Protein AF-A0AAC9I352-F1 (afdb_monomer_lite)

Organism: NCBI:txid1492737

pLDDT: mean 84.82, std 13.89, range [41.88, 95.56]

Foldseek 3Di:
DALCVLLVHDPVVVVVVLVVLQLVLLVLLDDDPLLSVLCSPDPVNVVVLVVQLVVLRVVLCVVCVVVPPPPQDSVNSVVSSCVSSVVSSVDDPVVVSVVSDDPPPPPDPPPPPDDDD

Sequence (117 aa):
MTTIQKLAITPEQYESIIWDLYNKWCQSVSITQREYQQVLANSAINKWFLVELSKREAEFHKLTDRYVNTNVTTADFSNCYRDCVNTLFNYRPMALLSNIVKPKVKGVPMFNAINHN

Structure (mmCIF, N/CA/C/O backbone):
data_AF-A0AAC9I352-F1
#
_entry.id   AF-A0AAC9I352-F1
#
loop_
_atom_site.group_PDB
_atom_site.id
_atom_site.type_symbol
_atom_site.label_atom_id
_atom_site.label_alt_id
_atom_site.label_comp_id
_atom_site.label_asym_id
_atom_site.label_entity_id
_atom_site.label_seq_id
_atom_site.pdbx_PDB_ins_code
_atom_site.Cartn_x
_atom_site.Cartn_y
_atom_site.Cartn_z
_atom_site.occupancy
_atom_site.B_iso_or_equiv
_atom_site.auth_seq_id
_atom_site.auth_comp_id
_atom_site.auth_asym_id
_atom_site.auth_atom_id
_atom_site.pdbx_PDB_model_num
ATOM 1 N N . MET A 1 1 ? -15.582 -6.869 12.007 1.00 76.81 1 MET A N 1
ATOM 2 C CA . MET A 1 1 ? -15.249 -5.431 11.927 1.00 76.81 1 MET A CA 1
ATOM 3 C C . MET A 1 1 ? -14.250 -5.246 10.795 1.00 76.81 1 MET A C 1
ATOM 5 O O . MET A 1 1 ? -13.258 -5.967 10.787 1.00 76.81 1 MET A O 1
ATOM 9 N N . THR A 1 2 ? -14.531 -4.383 9.820 1.00 86.50 2 THR A N 1
ATOM 10 C CA . THR A 1 2 ? -13.668 -4.146 8.642 1.00 86.50 2 THR A CA 1
ATOM 11 C C . THR A 1 2 ? -12.486 -3.225 8.978 1.00 86.50 2 THR A C 1
ATOM 13 O O . THR A 1 2 ? -12.507 -2.563 10.018 1.00 86.50 2 THR A O 1
ATOM 16 N N . THR A 1 3 ? -11.460 -3.158 8.117 1.00 87.75 3 THR A N 1
ATOM 17 C CA . THR A 1 3 ? -10.322 -2.225 8.268 1.00 87.75 3 THR A CA 1
ATOM 18 C C . THR A 1 3 ? -10.800 -0.783 8.455 1.00 87.75 3 THR A C 1
ATOM 20 O O . THR A 1 3 ? -10.428 -0.129 9.425 1.00 87.75 3 THR A O 1
ATOM 23 N N . ILE A 1 4 ? -11.710 -0.327 7.588 1.00 91.19 4 ILE A N 1
ATOM 24 C CA . ILE A 1 4 ? -12.307 1.019 7.617 1.00 91.19 4 ILE A CA 1
ATOM 25 C C . ILE A 1 4 ? -12.963 1.305 8.976 1.00 91.19 4 ILE A C 1
ATOM 27 O O . ILE A 1 4 ? -12.737 2.356 9.571 1.00 91.19 4 ILE A O 1
ATOM 31 N N . GLN A 1 5 ? -13.720 0.339 9.509 1.00 86.88 5 GLN A N 1
ATOM 32 C CA . GLN A 1 5 ? -14.383 0.472 10.809 1.00 86.88 5 GLN A CA 1
ATOM 33 C C . GLN A 1 5 ? -13.383 0.565 11.967 1.00 86.88 5 GLN A C 1
ATOM 35 O O . GLN A 1 5 ? -13.585 1.368 12.872 1.00 86.88 5 GLN A O 1
ATOM 40 N N . LYS A 1 6 ? -12.310 -0.239 11.956 1.00 86.12 6 LYS A N 1
ATOM 41 C CA . LYS A 1 6 ? -11.276 -0.225 13.011 1.00 86.12 6 LYS A CA 1
ATOM 42 C C . LYS A 1 6 ? -10.457 1.061 13.017 1.00 86.12 6 LYS A C 1
ATOM 44 O O . LYS A 1 6 ? -10.064 1.533 14.078 1.00 86.12 6 LYS A O 1
ATOM 49 N N . LEU A 1 7 ? -10.207 1.612 11.834 1.00 88.62 7 LEU A N 1
ATOM 50 C CA . LEU A 1 7 ? -9.461 2.855 11.664 1.00 88.62 7 LEU A CA 1
ATOM 51 C C . LEU A 1 7 ? -10.333 4.105 11.844 1.00 88.62 7 LEU A C 1
ATOM 53 O O . LEU A 1 7 ? -9.788 5.195 11.966 1.00 88.62 7 LEU A O 1
ATOM 57 N N . ALA A 1 8 ? -11.661 3.953 11.897 1.00 90.75 8 ALA A N 1
ATOM 58 C CA . ALA A 1 8 ? -12.621 5.054 11.985 1.00 90.75 8 ALA A CA 1
ATOM 59 C C . ALA A 1 8 ? -12.437 6.107 10.869 1.00 90.75 8 ALA A C 1
ATOM 61 O O . ALA A 1 8 ? -12.513 7.310 11.113 1.00 90.75 8 ALA A O 1
ATOM 62 N N . ILE A 1 9 ? -12.196 5.634 9.643 1.00 92.31 9 ILE A N 1
ATOM 63 C CA . ILE A 1 9 ? -12.000 6.460 8.441 1.00 92.31 9 ILE A CA 1
ATOM 64 C C . ILE A 1 9 ? -13.157 6.287 7.456 1.00 92.31 9 ILE A C 1
ATOM 66 O O . ILE A 1 9 ? -13.941 5.342 7.565 1.00 92.31 9 ILE A O 1
ATOM 70 N N . THR A 1 10 ? -13.265 7.182 6.475 1.00 93.50 10 THR A N 1
ATOM 71 C CA . THR A 1 10 ? -14.227 7.035 5.371 1.00 93.50 10 THR A CA 1
ATOM 72 C C . THR A 1 10 ? -13.681 6.119 4.264 1.00 93.50 10 THR A C 1
ATOM 74 O O . THR A 1 10 ? -12.466 5.903 4.185 1.00 93.50 10 THR A O 1
ATOM 77 N N . PRO A 1 11 ? -14.542 5.574 3.383 1.00 91.75 11 PRO A N 1
ATOM 78 C CA . PRO A 1 11 ? -14.093 4.805 2.222 1.00 91.75 11 PRO A CA 1
ATOM 79 C C . PRO A 1 11 ? -13.123 5.580 1.320 1.00 91.75 11 PRO A C 1
ATOM 81 O O . PRO A 1 11 ? -12.120 5.027 0.884 1.00 91.75 11 PRO A O 1
ATOM 84 N N . GLU A 1 12 ? -13.354 6.875 1.114 1.00 93.75 12 GLU A N 1
ATOM 85 C CA . GLU A 1 12 ? -12.518 7.729 0.261 1.00 93.75 12 GLU A CA 1
ATOM 86 C C . GLU A 1 12 ? -11.129 7.951 0.878 1.00 93.75 12 GLU A C 1
ATOM 88 O O . GLU A 1 12 ? -10.108 7.969 0.185 1.00 93.75 12 GLU A O 1
ATOM 93 N N . GLN A 1 13 ? -11.068 8.085 2.207 1.00 92.94 13 GLN A N 1
ATOM 94 C CA . GLN A 1 13 ? -9.803 8.153 2.939 1.00 92.94 13 GLN A CA 1
ATOM 95 C C . GLN A 1 13 ? -9.043 6.830 2.844 1.00 92.94 13 GLN A C 1
ATOM 97 O O . GLN A 1 13 ? -7.825 6.829 2.678 1.00 92.94 13 GLN A O 1
ATOM 102 N N . TYR A 1 14 ? -9.752 5.706 2.914 1.00 92.81 14 TYR A N 1
ATOM 103 C CA . TYR A 1 14 ? -9.153 4.386 2.758 1.00 92.81 14 TYR A CA 1
ATOM 104 C C . TYR A 1 14 ? -8.590 4.175 1.346 1.00 92.81 14 TYR A C 1
ATOM 106 O O . TYR A 1 14 ? -7.444 3.750 1.206 1.00 92.81 14 TYR A O 1
ATOM 114 N N . GLU A 1 15 ? -9.332 4.553 0.304 1.00 93.06 15 GLU A N 1
ATOM 115 C CA . GLU A 1 15 ? -8.837 4.538 -1.077 1.00 93.06 15 GLU A CA 1
ATOM 116 C C . GLU A 1 15 ? -7.598 5.424 -1.250 1.00 93.06 15 GLU A C 1
ATOM 118 O O . GLU A 1 15 ? -6.618 5.000 -1.863 1.00 93.06 15 GLU A O 1
ATOM 123 N N . SER A 1 16 ? -7.599 6.616 -0.645 1.00 94.25 16 SER A N 1
ATOM 124 C CA . SER A 1 16 ? -6.440 7.519 -0.655 1.00 94.25 16 SER A CA 1
ATOM 125 C C . SER A 1 16 ? -5.220 6.888 0.020 1.00 94.25 16 SER A C 1
ATOM 127 O O . SER A 1 16 ? -4.115 6.967 -0.510 1.00 94.25 16 SER A O 1
ATOM 129 N N . ILE A 1 17 ? -5.410 6.196 1.151 1.00 93.25 17 ILE A N 1
ATOM 130 C CA . ILE A 1 17 ? -4.337 5.466 1.840 1.00 93.25 17 ILE A CA 1
ATOM 131 C C . ILE A 1 17 ? -3.774 4.358 0.945 1.00 93.25 17 ILE A C 1
ATOM 133 O O . ILE A 1 17 ? -2.554 4.236 0.832 1.00 93.25 17 ILE A O 1
ATOM 137 N N . ILE A 1 18 ? -4.634 3.560 0.301 1.00 93.69 18 ILE A N 1
ATOM 138 C CA . ILE A 1 18 ? -4.197 2.496 -0.616 1.00 93.69 18 ILE A CA 1
ATOM 139 C C . ILE A 1 18 ? -3.405 3.090 -1.778 1.00 93.69 18 ILE A C 1
ATOM 141 O O . ILE A 1 18 ? -2.327 2.588 -2.105 1.00 93.69 18 ILE A O 1
ATOM 145 N N . TRP A 1 19 ? -3.922 4.156 -2.388 1.00 94.75 19 TRP A N 1
ATOM 146 C CA . TRP A 1 19 ? -3.263 4.837 -3.494 1.00 94.75 19 TRP A CA 1
ATOM 147 C C . TRP A 1 19 ? -1.893 5.379 -3.088 1.00 94.75 19 TRP A C 1
ATOM 149 O O . TRP A 1 19 ? -0.905 5.123 -3.776 1.00 94.75 19 TRP A O 1
ATOM 159 N N . ASP A 1 20 ? -1.803 6.061 -1.948 1.00 95.19 20 ASP A N 1
ATOM 160 C CA . ASP A 1 20 ? -0.546 6.594 -1.433 1.00 95.19 20 ASP A CA 1
ATOM 161 C C . ASP A 1 20 ? 0.469 5.489 -1.147 1.00 95.19 20 ASP A C 1
ATOM 163 O O . ASP A 1 20 ? 1.656 5.639 -1.448 1.00 95.19 20 ASP A O 1
ATOM 167 N N . LEU A 1 21 ? 0.017 4.366 -0.586 1.00 94.56 21 LEU A N 1
ATOM 168 C CA . LEU A 1 21 ? 0.859 3.196 -0.366 1.00 94.56 21 LEU A CA 1
ATOM 169 C C . LEU A 1 21 ? 1.370 2.615 -1.683 1.00 94.56 21 LEU A C 1
ATOM 171 O O . LEU A 1 21 ? 2.568 2.358 -1.809 1.00 94.56 21 LEU A O 1
ATOM 175 N N . TYR A 1 22 ? 0.486 2.438 -2.664 1.00 95.56 22 TYR A N 1
ATOM 176 C CA . TYR A 1 22 ? 0.853 1.908 -3.972 1.00 95.56 22 TYR A CA 1
ATOM 177 C C . TYR A 1 22 ? 1.830 2.834 -4.699 1.00 95.56 22 TYR A C 1
ATOM 179 O O . TYR A 1 22 ? 2.859 2.380 -5.199 1.00 95.56 22 TYR A O 1
ATOM 187 N N . ASN A 1 23 ? 1.565 4.140 -4.686 1.00 95.19 23 ASN A N 1
ATOM 188 C CA . ASN A 1 23 ? 2.429 5.167 -5.252 1.00 95.19 23 ASN A CA 1
ATOM 189 C C . ASN A 1 23 ? 3.830 5.138 -4.613 1.00 95.19 23 ASN A C 1
ATOM 191 O O . ASN A 1 23 ? 4.836 5.027 -5.316 1.00 95.19 23 ASN A O 1
ATOM 195 N N . LYS A 1 24 ? 3.911 5.151 -3.276 1.00 94.75 24 LYS A N 1
ATOM 196 C CA . LYS A 1 24 ? 5.187 5.069 -2.541 1.00 94.75 24 LYS A CA 1
ATOM 197 C C . LYS A 1 24 ? 5.927 3.766 -2.819 1.00 94.75 24 LYS A C 1
ATOM 199 O O . LYS A 1 24 ? 7.146 3.770 -2.981 1.00 94.75 24 LYS A O 1
ATOM 204 N N . TRP A 1 25 ? 5.210 2.649 -2.904 1.00 95.12 25 TRP A N 1
ATOM 205 C CA . TRP A 1 25 ? 5.812 1.365 -3.242 1.00 95.12 25 TRP A CA 1
ATOM 206 C C . TRP A 1 25 ? 6.380 1.376 -4.664 1.00 95.12 25 TRP A C 1
ATOM 208 O O . TRP A 1 25 ? 7.542 1.011 -4.843 1.00 95.12 25 TRP A O 1
ATOM 218 N N . CYS A 1 26 ? 5.636 1.894 -5.648 1.00 94.00 26 CYS A N 1
ATOM 219 C CA . CYS A 1 26 ? 6.107 2.056 -7.027 1.00 94.00 26 CYS A CA 1
ATOM 220 C C . CYS A 1 26 ? 7.384 2.903 -7.092 1.00 94.00 26 CYS A C 1
ATOM 222 O O . CYS A 1 26 ? 8.318 2.550 -7.811 1.00 94.00 26 CYS A O 1
ATOM 224 N N . GLN A 1 27 ? 7.455 3.985 -6.312 1.00 92.94 27 GLN A N 1
ATOM 225 C CA . GLN A 1 27 ? 8.664 4.804 -6.190 1.00 92.94 27 GLN A CA 1
ATOM 226 C C . GLN A 1 27 ? 9.827 4.019 -5.570 1.00 92.94 27 GLN A C 1
ATOM 228 O O . GLN A 1 27 ? 10.942 4.098 -6.066 1.00 92.94 27 GLN A O 1
ATOM 233 N N . SER A 1 28 ? 9.583 3.207 -4.537 1.00 93.38 28 SER A N 1
ATOM 234 C CA . SER A 1 28 ? 10.640 2.433 -3.861 1.00 93.38 28 SER A CA 1
ATOM 235 C C . SER A 1 28 ? 11.277 1.328 -4.715 1.00 93.38 28 SER A C 1
ATOM 237 O O . SER A 1 28 ? 12.394 0.889 -4.426 1.00 93.38 28 SER A O 1
ATOM 239 N N . VAL A 1 29 ? 10.569 0.851 -5.743 1.00 90.56 29 VAL A N 1
ATOM 240 C CA . VAL A 1 29 ? 11.040 -0.216 -6.644 1.00 90.56 29 VAL A CA 1
ATOM 241 C C . VAL A 1 29 ? 11.557 0.311 -7.983 1.00 90.56 29 VAL A C 1
ATOM 243 O O . VAL A 1 29 ? 12.035 -0.480 -8.794 1.00 90.56 29 VAL A O 1
ATOM 246 N N . SER A 1 30 ? 11.476 1.622 -8.210 1.00 91.31 30 SER A N 1
ATOM 247 C CA . SER A 1 30 ? 11.878 2.275 -9.456 1.00 91.31 30 SER A CA 1
ATOM 248 C C . SER A 1 30 ? 13.069 3.193 -9.217 1.00 91.31 30 SER A C 1
ATOM 250 O O . SER A 1 30 ? 13.150 3.848 -8.182 1.00 91.31 30 SER A O 1
ATOM 252 N N . ILE A 1 31 ? 13.988 3.274 -10.179 1.00 89.19 31 ILE A N 1
ATOM 253 C CA . ILE A 1 31 ? 15.139 4.185 -10.096 1.00 89.19 31 ILE A CA 1
ATOM 254 C C . ILE A 1 31 ? 14.883 5.413 -10.967 1.00 89.19 31 ILE A C 1
ATOM 256 O O . ILE A 1 31 ? 15.168 6.542 -10.572 1.00 89.19 31 ILE A O 1
ATOM 260 N N . THR A 1 32 ? 14.330 5.199 -12.161 1.00 90.00 32 THR A N 1
ATOM 261 C CA . THR A 1 32 ? 14.045 6.280 -13.109 1.00 90.00 32 THR A CA 1
ATOM 262 C C . THR A 1 32 ? 12.562 6.628 -13.157 1.00 90.00 32 THR A C 1
ATOM 264 O O . THR A 1 32 ? 11.693 5.780 -12.954 1.00 90.00 32 THR A O 1
ATOM 267 N N . GLN A 1 33 ? 12.257 7.871 -13.541 1.00 90.38 33 GLN A N 1
ATOM 268 C CA . GLN A 1 33 ? 10.878 8.315 -13.772 1.00 90.38 33 GLN A CA 1
ATOM 269 C C . GLN A 1 33 ? 10.145 7.441 -14.802 1.00 90.38 33 GLN A C 1
ATOM 271 O O . GLN A 1 33 ? 8.942 7.211 -14.693 1.00 90.38 33 GLN A O 1
ATOM 276 N N . ARG A 1 34 ? 10.874 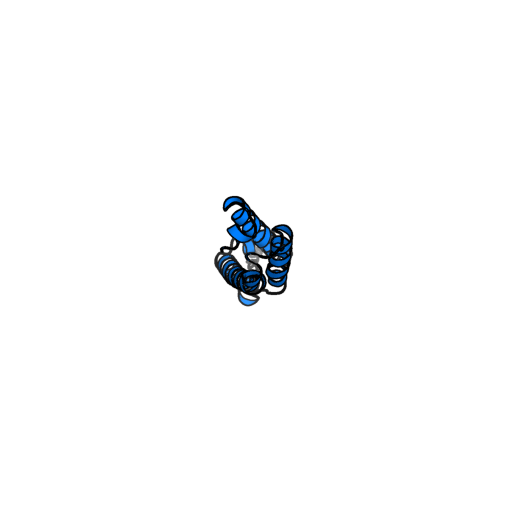6.940 -15.806 1.00 89.56 34 ARG A N 1
ATOM 277 C CA . ARG A 1 34 ? 10.319 6.071 -16.845 1.00 89.56 34 ARG A CA 1
ATOM 278 C C . ARG A 1 34 ? 9.901 4.718 -16.279 1.00 89.56 34 ARG A C 1
ATOM 280 O O . ARG A 1 34 ? 8.791 4.275 -16.551 1.00 89.56 34 ARG A O 1
ATOM 287 N N . GLU A 1 35 ? 10.773 4.090 -15.495 1.00 89.31 35 GLU A N 1
ATOM 288 C CA . GLU A 1 35 ? 10.462 2.832 -14.809 1.00 89.31 35 GLU A CA 1
ATOM 289 C C . GLU A 1 35 ? 9.280 3.016 -13.865 1.00 89.31 35 GLU A C 1
ATOM 291 O O . GLU A 1 35 ? 8.346 2.227 -13.918 1.00 89.31 35 GLU A O 1
ATOM 296 N N . TYR A 1 36 ? 9.260 4.106 -13.092 1.00 93.31 36 TYR A N 1
ATOM 297 C CA . TYR A 1 36 ? 8.144 4.434 -12.209 1.00 93.31 36 TYR A CA 1
ATOM 298 C C . TYR A 1 36 ? 6.809 4.486 -12.962 1.00 93.31 36 TYR A C 1
ATOM 300 O O . TYR A 1 36 ? 5.854 3.822 -12.565 1.00 93.31 36 TYR A O 1
ATOM 308 N N . GLN A 1 37 ? 6.746 5.204 -14.088 1.00 92.25 37 GLN A N 1
ATOM 309 C CA . GLN A 1 37 ? 5.535 5.261 -14.913 1.00 92.25 37 GLN A CA 1
ATOM 310 C C . GLN A 1 37 ? 5.137 3.885 -15.461 1.00 92.25 37 GLN A C 1
ATOM 312 O O . GLN A 1 37 ? 3.952 3.564 -15.511 1.00 92.25 37 GLN A O 1
ATOM 317 N N . GLN A 1 38 ? 6.110 3.060 -15.856 1.00 91.44 38 GLN A N 1
ATOM 318 C CA . GLN A 1 38 ? 5.845 1.710 -16.352 1.00 91.44 38 GLN A CA 1
ATOM 319 C C . GLN A 1 38 ? 5.350 0.769 -15.248 1.00 91.44 38 GLN A C 1
ATOM 321 O O . GLN A 1 38 ? 4.442 -0.018 -15.501 1.00 91.44 38 GLN A O 1
ATOM 326 N N . VAL A 1 39 ? 5.917 0.851 -14.041 1.00 93.31 39 VAL A N 1
ATOM 327 C CA . VAL A 1 39 ? 5.486 0.083 -12.864 1.00 93.31 39 VAL A CA 1
ATOM 328 C C . VAL A 1 39 ? 4.067 0.485 -12.470 1.00 93.31 39 VAL A C 1
ATOM 330 O O . VAL A 1 39 ? 3.212 -0.385 -12.315 1.00 93.31 39 VAL A O 1
ATOM 333 N N . LEU A 1 40 ? 3.807 1.792 -12.372 1.00 93.25 40 LEU A N 1
ATOM 334 C CA . LEU A 1 40 ? 2.513 2.351 -11.978 1.00 93.25 40 LEU A CA 1
ATOM 335 C C . LEU A 1 40 ? 1.395 1.993 -12.970 1.00 93.25 40 LEU A C 1
ATOM 337 O O . LEU A 1 40 ? 0.275 1.694 -12.569 1.00 93.25 40 LEU A O 1
ATOM 341 N N . ALA A 1 41 ? 1.692 2.002 -14.273 1.00 92.06 41 ALA A N 1
ATOM 342 C CA . ALA A 1 41 ? 0.722 1.674 -15.318 1.00 92.06 41 ALA A CA 1
ATOM 343 C C . ALA A 1 41 ? 0.505 0.158 -15.510 1.00 92.06 41 ALA A C 1
ATOM 345 O O . ALA A 1 41 ? -0.369 -0.253 -16.278 1.00 92.06 41 ALA A O 1
ATOM 346 N N . ASN A 1 42 ? 1.295 -0.699 -14.855 1.00 93.38 42 ASN A N 1
ATOM 347 C CA . ASN A 1 42 ? 1.234 -2.140 -15.065 1.00 93.38 42 ASN A CA 1
ATOM 348 C C . ASN A 1 42 ? 0.138 -2.793 -14.207 1.00 93.38 42 ASN A C 1
ATOM 350 O O . ASN A 1 42 ? 0.255 -2.939 -12.989 1.00 93.38 42 ASN A O 1
ATOM 354 N N . SER A 1 43 ? -0.911 -3.280 -14.871 1.00 93.12 43 SER A N 1
ATOM 355 C CA . SER A 1 43 ? -2.058 -3.906 -14.206 1.00 93.12 43 SER A CA 1
ATOM 356 C C . SER A 1 43 ? -1.724 -5.214 -13.480 1.00 93.12 43 SER A C 1
ATOM 358 O O . SER A 1 43 ? -2.357 -5.516 -12.470 1.00 93.12 43 SER A O 1
ATOM 360 N N . ALA A 1 44 ? -0.737 -5.990 -13.942 1.00 93.38 44 ALA A N 1
ATOM 361 C CA . ALA A 1 44 ? -0.314 -7.215 -13.263 1.00 93.38 44 ALA A CA 1
ATOM 362 C C . ALA A 1 44 ? 0.404 -6.899 -11.944 1.00 93.38 44 ALA A C 1
ATOM 364 O O . ALA A 1 44 ? 0.188 -7.586 -10.946 1.00 93.38 44 ALA A O 1
ATOM 365 N N . ILE A 1 45 ? 1.202 -5.830 -11.924 1.00 94.00 45 ILE A N 1
ATOM 366 C CA . ILE A 1 45 ? 1.878 -5.352 -10.714 1.00 94.00 45 ILE A CA 1
ATOM 367 C C . ILE A 1 45 ? 0.869 -4.783 -9.725 1.00 94.00 45 ILE A C 1
ATOM 369 O O . ILE A 1 45 ? 0.922 -5.137 -8.552 1.00 94.00 45 ILE A O 1
ATOM 373 N N . ASN A 1 46 ? -0.083 -3.972 -10.192 1.00 94.00 46 ASN A N 1
ATOM 374 C CA . ASN A 1 46 ? -1.160 -3.468 -9.342 1.00 94.00 46 ASN A CA 1
ATOM 375 C C . ASN A 1 46 ? -1.964 -4.624 -8.713 1.00 94.00 46 ASN A C 1
ATOM 377 O O . ASN A 1 46 ? -2.142 -4.684 -7.500 1.00 94.00 46 ASN A O 1
ATOM 381 N N . LYS A 1 47 ? -2.367 -5.623 -9.511 1.00 94.31 47 LYS A N 1
ATOM 382 C CA . LYS A 1 47 ? -3.060 -6.817 -8.992 1.00 94.31 47 LYS A CA 1
ATOM 383 C C . LYS A 1 47 ? -2.230 -7.566 -7.951 1.00 94.31 47 LYS A C 1
ATOM 385 O O . LYS A 1 47 ? -2.769 -7.956 -6.920 1.00 94.31 47 LYS A O 1
ATOM 390 N N . TRP A 1 48 ? -0.936 -7.763 -8.207 1.00 94.88 48 TRP A N 1
ATOM 391 C CA . TRP A 1 48 ? -0.036 -8.381 -7.234 1.00 94.88 48 TRP A CA 1
ATOM 392 C C . TRP A 1 48 ? 0.022 -7.572 -5.933 1.00 94.88 48 TRP A C 1
ATOM 394 O O . TRP A 1 48 ? -0.090 -8.149 -4.854 1.00 94.88 48 TRP A O 1
ATOM 404 N N . PHE A 1 49 ? 0.128 -6.246 -6.038 1.00 94.75 49 PHE A N 1
ATOM 405 C CA . PHE A 1 49 ? 0.181 -5.345 -4.892 1.00 94.75 49 PHE A CA 1
ATOM 406 C C . PHE A 1 49 ? -1.086 -5.441 -4.038 1.00 94.75 49 PHE A C 1
ATOM 408 O O . PHE A 1 49 ? -0.986 -5.611 -2.827 1.00 94.75 49 PHE A O 1
ATOM 415 N N . LEU A 1 50 ? -2.269 -5.413 -4.658 1.00 94.50 50 LEU A N 1
ATOM 416 C CA . LEU A 1 50 ? -3.547 -5.540 -3.950 1.00 94.50 50 LEU A CA 1
ATOM 417 C C . LEU A 1 50 ? -3.693 -6.898 -3.246 1.00 94.50 50 LEU A C 1
ATOM 419 O O . LEU A 1 50 ? -4.169 -6.954 -2.115 1.00 94.50 50 LEU A O 1
ATOM 423 N N . VAL A 1 51 ? -3.243 -7.987 -3.879 1.00 95.00 51 VAL A N 1
ATOM 424 C CA . VAL A 1 51 ? -3.238 -9.327 -3.262 1.00 95.00 51 VAL A CA 1
ATOM 425 C C . VAL A 1 51 ? -2.289 -9.389 -2.069 1.00 95.00 51 VAL A C 1
ATOM 427 O O . VAL A 1 51 ? -2.577 -10.040 -1.067 1.00 95.00 51 VAL A O 1
ATOM 430 N N . GLU A 1 52 ? -1.127 -8.752 -2.164 1.00 93.94 52 GLU A N 1
ATOM 431 C CA . GLU A 1 52 ? -0.177 -8.756 -1.060 1.00 93.94 52 GLU A CA 1
ATOM 432 C C . GLU A 1 52 ? -0.653 -7.845 0.081 1.00 93.94 52 GLU A C 1
ATOM 434 O O . GLU A 1 52 ? -0.569 -8.240 1.245 1.00 93.94 52 GLU A O 1
ATOM 439 N N . LEU A 1 53 ? -1.269 -6.704 -0.241 1.00 93.81 53 LEU A N 1
ATOM 440 C CA . LEU A 1 53 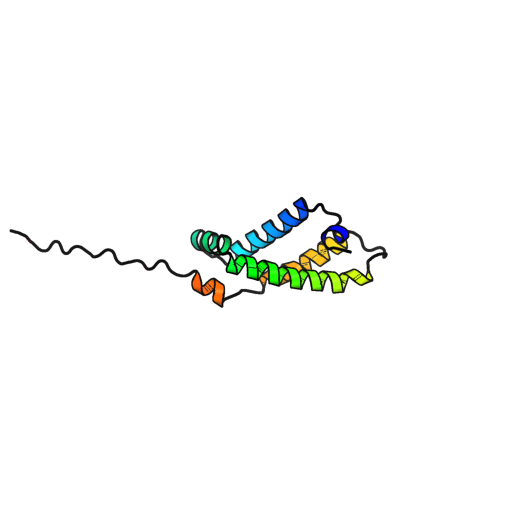? -1.937 -5.832 0.721 1.00 93.81 53 LEU A CA 1
ATOM 441 C C . LEU A 1 53 ? -3.043 -6.579 1.477 1.00 93.81 53 LEU A C 1
ATOM 443 O O . LEU A 1 53 ? -3.039 -6.557 2.704 1.00 93.81 53 LEU A O 1
ATOM 447 N N . SER A 1 54 ? -3.915 -7.328 0.791 1.00 93.69 54 SER A N 1
ATOM 448 C CA . SER A 1 54 ? -4.998 -8.071 1.455 1.00 93.69 54 SER A CA 1
ATOM 449 C C . SER A 1 54 ? -4.478 -9.110 2.458 1.00 93.69 54 SER A C 1
ATOM 451 O O . SER A 1 54 ? -5.128 -9.397 3.463 1.00 93.69 54 SER A O 1
ATOM 453 N N . LYS A 1 55 ? -3.283 -9.678 2.228 1.00 93.44 55 LYS A N 1
ATOM 454 C CA . LYS A 1 55 ? -2.633 -10.570 3.205 1.00 93.44 55 LYS A CA 1
ATOM 455 C C . LYS A 1 55 ? -2.182 -9.810 4.451 1.00 93.44 55 LYS A C 1
ATOM 457 O O . LYS A 1 55 ? -2.349 -10.325 5.555 1.00 93.44 55 LYS A O 1
ATOM 462 N N . ARG A 1 56 ? -1.636 -8.600 4.285 1.00 93.31 56 ARG A N 1
ATOM 463 C CA . ARG A 1 56 ? -1.243 -7.733 5.410 1.00 93.31 56 ARG A CA 1
ATOM 464 C C . ARG A 1 56 ? -2.456 -7.268 6.200 1.00 93.31 56 ARG A C 1
ATOM 466 O O . ARG A 1 56 ? -2.409 -7.229 7.423 1.00 93.31 56 ARG A O 1
ATOM 473 N N . GLU A 1 57 ? -3.564 -6.988 5.525 1.00 92.31 57 GLU A N 1
ATOM 474 C CA . GLU A 1 57 ? -4.823 -6.679 6.201 1.00 92.31 57 GLU A CA 1
ATOM 475 C C . GLU A 1 57 ? -5.335 -7.872 7.008 1.00 92.31 57 GLU A C 1
ATOM 477 O O . GLU A 1 57 ? -5.739 -7.712 8.157 1.00 92.31 57 GLU A O 1
ATOM 482 N N . ALA A 1 58 ? -5.261 -9.090 6.465 1.00 92.69 58 ALA A N 1
ATOM 483 C CA . ALA A 1 58 ? -5.618 -10.290 7.217 1.00 92.69 58 ALA A CA 1
ATOM 484 C C . ALA A 1 58 ? -4.744 -10.471 8.475 1.00 92.69 58 ALA A C 1
ATOM 486 O O . ALA A 1 58 ? -5.240 -10.909 9.513 1.00 92.69 58 ALA A O 1
ATOM 487 N N . GLU A 1 59 ? -3.458 -10.120 8.411 1.00 92.31 59 GLU A N 1
ATOM 488 C CA . GLU A 1 59 ? -2.563 -10.099 9.574 1.00 92.31 59 GLU A CA 1
ATOM 489 C C . GLU A 1 59 ? -2.965 -9.022 10.588 1.00 92.31 59 GLU A C 1
ATOM 491 O O . GLU A 1 59 ? -3.122 -9.323 11.773 1.00 92.31 59 GLU A O 1
ATOM 496 N N . PHE A 1 60 ? -3.245 -7.804 10.121 1.00 93.62 60 PHE A N 1
ATOM 497 C CA . PHE A 1 60 ? -3.793 -6.733 10.948 1.00 93.62 60 PHE A CA 1
ATOM 498 C C . PHE A 1 60 ? -5.063 -7.188 11.677 1.00 93.62 60 PHE A C 1
ATOM 500 O O . PHE A 1 60 ? -5.175 -7.003 12.890 1.00 93.62 60 PHE A O 1
ATOM 507 N N . HIS A 1 61 ? -5.996 -7.847 10.984 1.00 93.19 61 HIS A N 1
ATOM 508 C CA . HIS A 1 61 ? -7.205 -8.394 11.596 1.00 93.19 61 HIS A CA 1
ATOM 509 C C . HIS A 1 61 ? -6.886 -9.421 12.683 1.00 93.19 61 HIS A C 1
ATOM 511 O O . HIS A 1 61 ? -7.364 -9.267 13.805 1.00 93.19 61 HIS A O 1
ATOM 517 N N . LYS A 1 62 ? -5.994 -10.381 12.415 1.00 92.50 62 LYS A N 1
ATOM 518 C CA . LYS A 1 62 ? -5.560 -11.372 13.416 1.00 92.50 62 LYS A CA 1
ATOM 519 C C . LYS A 1 62 ? -4.972 -10.733 14.677 1.00 92.50 62 LYS A C 1
ATOM 521 O O . LYS A 1 62 ? -5.221 -11.222 15.776 1.00 92.50 62 LYS A O 1
ATOM 526 N N . LEU A 1 63 ? -4.203 -9.653 14.535 1.00 89.56 63 LEU A N 1
ATOM 527 C CA . LEU A 1 63 ? -3.588 -8.956 15.669 1.00 89.56 63 LEU A CA 1
ATOM 528 C C . LEU A 1 63 ? -4.596 -8.127 16.473 1.00 89.56 63 LEU A C 1
ATOM 530 O O . LEU A 1 63 ? -4.433 -7.964 17.683 1.00 89.56 63 LEU A O 1
ATOM 534 N N . THR A 1 64 ? -5.638 -7.617 15.816 1.00 91.00 64 THR A N 1
ATOM 535 C CA . THR A 1 64 ? -6.529 -6.592 16.378 1.00 91.00 64 THR A CA 1
ATOM 536 C C . THR A 1 64 ? -7.917 -7.088 16.759 1.00 91.00 64 THR A C 1
ATOM 538 O O . THR A 1 64 ? -8.566 -6.456 17.586 1.00 91.00 64 THR A O 1
ATOM 541 N N . ASP A 1 65 ? -8.379 -8.219 16.218 1.00 88.44 65 ASP A N 1
ATOM 542 C CA . ASP A 1 65 ? -9.722 -8.758 16.483 1.00 88.44 65 ASP A CA 1
ATOM 543 C C . ASP A 1 65 ? -9.974 -9.006 17.979 1.00 88.44 65 ASP A C 1
ATOM 545 O O . ASP A 1 65 ? -11.075 -8.762 18.465 1.00 88.44 65 ASP A O 1
ATOM 549 N N . ARG A 1 66 ? -8.940 -9.391 18.739 1.00 87.88 66 ARG A N 1
ATOM 550 C CA . ARG A 1 66 ? -9.028 -9.594 20.198 1.00 87.88 66 ARG A CA 1
ATOM 551 C C . ARG A 1 66 ? -9.183 -8.307 21.020 1.00 87.88 66 ARG A C 1
ATOM 553 O O . ARG A 1 66 ? -9.449 -8.386 22.213 1.00 87.88 66 ARG A O 1
ATOM 560 N N . TYR A 1 67 ? -8.972 -7.146 20.404 1.00 85.19 67 TYR A N 1
ATOM 561 C CA . TYR A 1 67 ? -9.018 -5.830 21.052 1.00 85.19 67 TYR A CA 1
ATOM 562 C C . TYR A 1 67 ? -10.245 -5.007 20.644 1.00 85.19 67 TYR A C 1
ATOM 564 O O . TYR A 1 67 ? -10.404 -3.858 21.050 1.00 85.19 67 TYR A O 1
ATOM 572 N N . VAL A 1 68 ? -11.142 -5.588 19.847 1.00 72.81 68 VAL A N 1
ATOM 573 C CA . VAL A 1 68 ? -12.455 -5.004 19.586 1.00 72.81 68 VAL A CA 1
ATOM 574 C C . VAL A 1 68 ? -13.220 -5.077 20.914 1.00 72.81 68 VAL A C 1
ATOM 576 O O . VAL A 1 68 ? -13.521 -6.176 21.368 1.00 72.81 68 VAL A O 1
ATOM 579 N N . ASN A 1 69 ? -13.487 -3.928 21.550 1.00 73.06 69 ASN A N 1
ATOM 580 C CA . ASN A 1 69 ? -14.076 -3.744 22.898 1.00 73.06 69 ASN A CA 1
ATOM 581 C C . ASN A 1 69 ? -13.098 -3.622 24.085 1.00 73.06 69 ASN A C 1
ATOM 583 O O . ASN A 1 69 ? -13.515 -3.763 25.234 1.00 73.06 69 ASN A O 1
ATOM 587 N N . THR A 1 70 ? -11.817 -3.335 23.851 1.00 77.69 70 THR A N 1
ATOM 588 C CA . THR A 1 70 ? -10.880 -2.951 24.924 1.00 77.69 70 THR A CA 1
ATOM 589 C C . THR A 1 70 ? -10.565 -1.451 24.882 1.00 77.69 70 THR A C 1
ATOM 591 O O . THR A 1 70 ? -11.005 -0.743 23.981 1.00 77.69 70 THR A O 1
ATOM 594 N N . ASN A 1 71 ? -9.764 -0.952 25.833 1.00 81.38 71 ASN A N 1
ATOM 595 C CA . ASN A 1 71 ? -9.289 0.444 25.883 1.00 81.38 71 ASN A CA 1
ATOM 596 C C . ASN A 1 71 ? -8.287 0.811 24.761 1.00 81.38 71 ASN A C 1
ATOM 598 O O . ASN A 1 71 ? -7.540 1.777 24.896 1.00 81.38 71 ASN A O 1
ATOM 602 N N . VAL A 1 72 ? -8.222 0.024 23.685 1.00 84.19 72 VAL A N 1
ATOM 603 C CA . VAL A 1 72 ? -7.342 0.277 22.542 1.00 84.19 72 VAL A CA 1
ATOM 604 C C . VAL A 1 72 ? -7.954 1.382 21.693 1.00 84.19 72 VAL A C 1
ATOM 606 O O . VAL A 1 72 ? -9.121 1.321 21.305 1.00 84.19 72 VAL A O 1
ATOM 609 N N . THR A 1 73 ? -7.162 2.412 21.425 1.00 87.19 73 THR A N 1
ATOM 610 C CA . THR A 1 73 ? -7.624 3.593 20.702 1.00 87.19 73 THR A CA 1
ATOM 611 C C . THR A 1 73 ? -7.556 3.380 19.190 1.00 87.19 73 THR A C 1
ATOM 613 O O . THR A 1 73 ? -6.836 2.522 18.677 1.00 87.19 73 THR A O 1
ATOM 616 N N . THR A 1 74 ? -8.266 4.213 18.432 1.00 86.69 74 THR A N 1
ATOM 617 C CA . THR A 1 74 ? -8.148 4.255 16.963 1.00 86.69 74 THR A CA 1
ATOM 618 C C . THR A 1 74 ? -6.726 4.586 16.500 1.00 86.69 74 THR A C 1
ATOM 620 O O . THR A 1 74 ? -6.286 4.105 15.453 1.00 86.69 74 THR A O 1
ATOM 623 N N . ALA A 1 75 ? -5.970 5.353 17.293 1.00 88.56 75 ALA A N 1
ATOM 624 C CA . ALA A 1 75 ? -4.562 5.638 17.035 1.00 88.56 75 ALA A CA 1
ATOM 625 C C . ALA A 1 75 ? -3.692 4.372 17.119 1.00 88.56 75 ALA A C 1
ATOM 627 O O . ALA A 1 75 ? -2.819 4.171 16.274 1.00 88.56 75 ALA A O 1
ATOM 628 N N . ASP A 1 76 ? -3.968 3.478 18.070 1.00 89.12 76 ASP A N 1
ATOM 629 C CA . ASP A 1 76 ? -3.259 2.201 18.203 1.00 89.12 76 ASP A CA 1
ATOM 630 C C . ASP A 1 76 ? -3.544 1.275 17.016 1.00 89.12 76 ASP A C 1
ATOM 632 O O . ASP A 1 76 ? -2.620 0.685 16.450 1.00 89.12 76 ASP A O 1
ATOM 636 N N . PHE A 1 77 ? -4.806 1.204 16.571 1.00 90.69 77 PHE A N 1
ATOM 637 C CA . PHE A 1 77 ? -5.159 0.479 15.347 1.00 90.69 77 PHE A CA 1
ATOM 638 C C . PHE A 1 77 ? -4.464 1.070 14.119 1.00 90.69 77 PHE A C 1
ATOM 640 O O . PHE A 1 77 ? -3.980 0.318 13.277 1.00 90.69 77 PHE A O 1
ATOM 647 N N . SER A 1 78 ? -4.350 2.396 14.039 1.00 90.56 78 SER A N 1
ATOM 648 C CA . SER A 1 78 ? -3.668 3.077 12.932 1.00 90.56 78 SER A CA 1
ATOM 649 C C . SER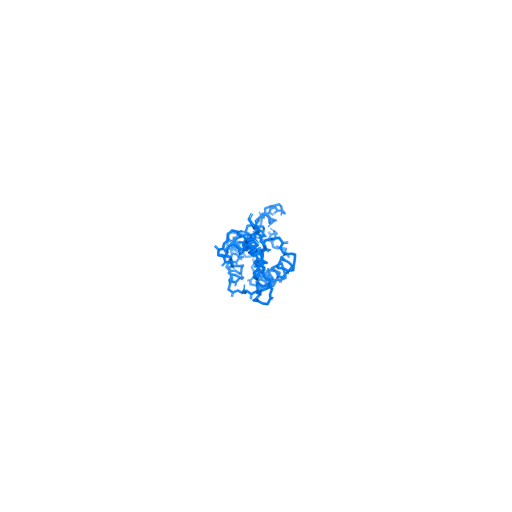 A 1 78 ? -2.168 2.779 12.910 1.00 90.56 78 SER A C 1
ATOM 651 O O . SER A 1 78 ? -1.609 2.507 11.846 1.00 90.56 78 SER A O 1
ATOM 653 N N . ASN A 1 79 ? -1.518 2.764 14.077 1.00 91.56 79 ASN A N 1
ATOM 654 C CA . ASN A 1 79 ? -0.114 2.374 14.206 1.00 91.56 79 ASN A CA 1
ATOM 655 C C . ASN A 1 79 ? 0.096 0.905 13.818 1.00 91.56 79 ASN A C 1
ATOM 657 O O . ASN A 1 79 ? 0.949 0.612 12.986 1.00 91.56 79 ASN A O 1
ATOM 661 N N . CYS A 1 80 ? -0.734 -0.003 14.339 1.00 91.94 80 CYS A N 1
ATOM 662 C CA . CYS A 1 80 ? -0.657 -1.426 14.012 1.00 91.94 80 CYS A CA 1
ATOM 663 C C . CYS A 1 80 ? -0.879 -1.682 12.515 1.00 91.94 80 CYS A C 1
ATOM 665 O O . CYS A 1 80 ? -0.134 -2.445 11.898 1.00 91.94 80 CYS A O 1
ATOM 667 N N . TYR A 1 81 ? -1.864 -1.011 11.912 1.00 92.75 81 TYR A N 1
ATOM 668 C CA . TYR A 1 81 ? -2.113 -1.095 10.478 1.00 92.75 81 TYR A CA 1
ATOM 669 C C . TYR A 1 81 ? -0.892 -0.637 9.682 1.00 92.75 81 TYR A C 1
ATOM 671 O O . TYR A 1 81 ? -0.433 -1.369 8.807 1.00 92.75 81 TYR A O 1
ATOM 679 N N . ARG A 1 82 ? -0.318 0.525 10.032 1.00 90.94 82 ARG A N 1
ATOM 680 C CA . ARG A 1 82 ? 0.900 1.058 9.405 1.00 90.94 82 ARG A CA 1
ATOM 681 C C . ARG A 1 82 ? 2.058 0.065 9.478 1.00 90.94 82 ARG A C 1
ATOM 683 O O . ARG A 1 82 ? 2.737 -0.143 8.477 1.00 90.94 82 ARG A O 1
ATOM 690 N N . ASP A 1 83 ? 2.267 -0.562 10.628 1.00 91.50 83 ASP A N 1
ATOM 691 C CA . ASP A 1 83 ? 3.352 -1.525 10.811 1.00 91.50 83 ASP A CA 1
ATOM 692 C C . ASP A 1 83 ? 3.143 -2.775 9.945 1.00 91.50 83 ASP A C 1
ATOM 694 O O . ASP A 1 83 ? 4.074 -3.211 9.267 1.00 91.50 83 ASP A O 1
ATOM 698 N N . CYS A 1 84 ? 1.908 -3.286 9.864 1.00 91.56 84 CYS A N 1
ATOM 699 C CA . CYS A 1 84 ? 1.566 -4.418 8.998 1.00 91.56 84 CYS A CA 1
ATOM 700 C C . CYS A 1 84 ? 1.827 -4.095 7.522 1.00 91.56 84 CYS A C 1
ATOM 702 O O . CYS A 1 84 ? 2.486 -4.867 6.819 1.00 91.56 84 CYS A O 1
ATOM 704 N N . VAL A 1 85 ? 1.350 -2.943 7.041 1.00 91.12 85 VAL A N 1
ATOM 705 C CA . VAL A 1 85 ? 1.504 -2.565 5.629 1.00 91.12 85 VAL A CA 1
ATOM 706 C C . VAL A 1 85 ? 2.928 -2.132 5.279 1.00 91.12 85 VAL A C 1
ATOM 708 O O . VAL A 1 85 ? 3.347 -2.328 4.146 1.00 91.12 85 VAL A O 1
ATOM 711 N N . ASN A 1 86 ? 3.725 -1.630 6.225 1.00 89.75 86 ASN A N 1
ATOM 712 C CA . ASN A 1 86 ? 5.135 -1.311 5.976 1.00 89.75 86 ASN A CA 1
ATOM 713 C C . ASN A 1 86 ? 5.960 -2.555 5.623 1.00 89.75 86 ASN A C 1
ATOM 715 O O . ASN A 1 86 ? 6.896 -2.466 4.828 1.00 89.75 86 ASN A O 1
ATOM 719 N N . THR A 1 87 ? 5.592 -3.734 6.137 1.00 89.25 87 THR A N 1
ATOM 720 C CA . THR A 1 87 ? 6.273 -4.984 5.757 1.00 89.25 87 THR A CA 1
ATOM 721 C C . THR A 1 87 ? 6.136 -5.305 4.265 1.00 89.25 87 THR A C 1
ATOM 723 O O . THR A 1 87 ? 6.994 -5.993 3.713 1.00 89.25 87 THR A O 1
ATOM 726 N N . LEU A 1 88 ? 5.125 -4.750 3.584 1.00 90.06 88 LEU A N 1
ATOM 727 C CA . LEU A 1 88 ? 4.903 -4.891 2.142 1.00 90.06 88 LEU A CA 1
ATOM 728 C C . LEU A 1 88 ? 6.100 -4.409 1.311 1.00 90.06 88 LEU A C 1
ATOM 730 O O . LEU A 1 88 ? 6.421 -5.010 0.288 1.00 90.06 88 LEU A O 1
ATOM 734 N N . PHE A 1 89 ? 6.801 -3.367 1.769 1.00 89.12 89 PHE A N 1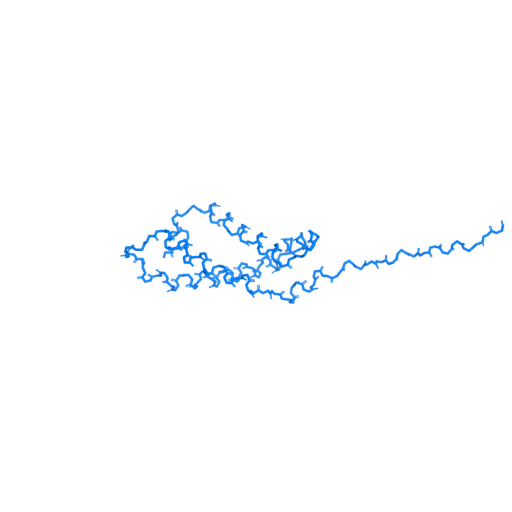
ATOM 735 C CA . PHE A 1 89 ? 7.953 -2.782 1.072 1.00 89.12 89 PHE A CA 1
ATOM 736 C C . PHE A 1 89 ? 9.168 -3.719 1.007 1.00 89.12 89 PHE A C 1
ATOM 738 O O . PHE A 1 89 ? 10.054 -3.531 0.169 1.0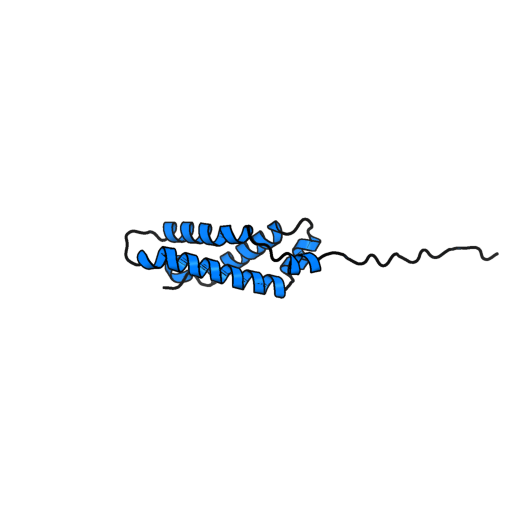0 89.12 89 PHE A O 1
ATOM 745 N N . ASN A 1 90 ? 9.193 -4.759 1.845 1.00 89.38 90 ASN A N 1
ATOM 746 C CA . ASN A 1 90 ? 10.240 -5.777 1.832 1.00 89.38 90 ASN A CA 1
ATOM 747 C C . ASN A 1 90 ? 10.030 -6.826 0.730 1.00 89.38 90 ASN A C 1
ATOM 749 O O . ASN A 1 90 ? 10.959 -7.561 0.398 1.00 89.38 90 ASN A O 1
ATOM 753 N N . TYR A 1 91 ? 8.831 -6.903 0.145 1.00 88.94 91 TYR A N 1
ATOM 754 C CA . TYR A 1 91 ? 8.502 -7.874 -0.891 1.00 88.94 91 TYR A CA 1
ATOM 755 C C . TYR A 1 91 ? 8.484 -7.215 -2.267 1.00 88.94 91 TYR A C 1
ATOM 757 O O . TYR A 1 91 ? 7.932 -6.131 -2.466 1.00 88.94 91 TYR A O 1
ATOM 765 N N . ARG A 1 92 ? 9.094 -7.893 -3.244 1.00 88.62 92 ARG A N 1
ATOM 766 C CA . ARG A 1 92 ? 9.187 -7.411 -4.624 1.00 88.62 92 ARG A CA 1
ATOM 767 C C . ARG A 1 92 ? 8.902 -8.551 -5.598 1.00 88.62 92 ARG A C 1
ATOM 769 O O . ARG A 1 92 ? 9.588 -9.575 -5.535 1.00 88.62 92 ARG A O 1
ATOM 776 N N . PRO A 1 93 ? 7.947 -8.401 -6.531 1.00 89.50 93 PRO A N 1
ATOM 777 C CA . PRO A 1 93 ? 7.674 -9.411 -7.539 1.00 89.50 93 PRO A CA 1
ATOM 778 C C . PRO A 1 93 ? 8.728 -9.306 -8.644 1.00 89.50 93 PRO A C 1
ATOM 780 O O . PRO A 1 93 ? 8.469 -8.766 -9.717 1.00 89.50 93 PRO A O 1
ATOM 783 N N . MET A 1 94 ? 9.936 -9.813 -8.383 1.00 87.00 94 MET A N 1
ATOM 784 C CA . MET A 1 94 ? 11.081 -9.667 -9.292 1.00 87.00 94 MET A CA 1
ATOM 785 C C . MET A 1 94 ? 10.784 -10.159 -10.712 1.00 87.00 94 MET A C 1
ATOM 787 O O . MET A 1 94 ? 11.238 -9.538 -11.663 1.00 87.00 94 MET A O 1
ATOM 791 N N . ALA A 1 95 ? 9.965 -11.205 -10.862 1.00 86.12 95 ALA A N 1
ATOM 792 C CA . ALA A 1 95 ? 9.533 -11.714 -12.165 1.00 86.12 95 ALA A CA 1
ATOM 793 C C . ALA A 1 95 ? 8.638 -10.735 -12.950 1.00 86.12 95 ALA A C 1
ATOM 795 O O . ALA A 1 95 ? 8.641 -10.750 -14.176 1.00 86.12 95 ALA A O 1
ATOM 796 N N . LEU A 1 96 ? 7.858 -9.894 -12.263 1.00 86.50 96 LEU A N 1
ATOM 797 C CA . LEU A 1 96 ? 7.048 -8.856 -12.905 1.00 86.50 96 LEU A CA 1
ATOM 798 C C . LEU A 1 96 ? 7.880 -7.600 -13.179 1.00 86.50 96 LEU A C 1
ATOM 800 O O . LEU A 1 96 ? 7.712 -6.978 -14.224 1.00 86.50 96 LEU A O 1
ATOM 804 N N . LEU A 1 97 ? 8.794 -7.255 -12.266 1.00 86.06 97 LEU A N 1
ATOM 805 C CA . LEU A 1 97 ? 9.668 -6.087 -12.390 1.00 86.06 97 LEU A CA 1
ATOM 806 C C . LEU A 1 97 ? 10.740 -6.267 -13.474 1.00 86.06 97 LEU A C 1
ATOM 808 O O . LEU A 1 97 ? 11.044 -5.322 -14.197 1.00 86.06 97 LEU A O 1
ATOM 812 N N . SER A 1 98 ? 11.281 -7.474 -13.649 1.00 81.75 98 SER A N 1
ATOM 813 C CA . SER A 1 98 ? 12.278 -7.761 -14.690 1.00 81.75 98 SER A CA 1
ATOM 814 C C . SER A 1 98 ? 11.737 -7.545 -16.107 1.00 81.75 98 SER A C 1
ATOM 816 O O . SER A 1 98 ? 12.492 -7.159 -16.998 1.00 81.75 98 SER A O 1
ATOM 818 N N . ASN A 1 99 ? 10.428 -7.719 -16.310 1.00 73.06 99 ASN A N 1
ATOM 819 C CA . ASN A 1 99 ? 9.762 -7.513 -17.598 1.00 73.06 99 ASN A CA 1
ATOM 820 C C . ASN A 1 99 ? 9.610 -6.031 -17.987 1.00 73.06 99 ASN A C 1
ATOM 822 O O . ASN A 1 99 ? 9.164 -5.732 -19.093 1.00 73.06 99 ASN A O 1
ATOM 826 N N . ILE A 1 100 ? 9.977 -5.101 -17.102 1.00 74.62 100 ILE A N 1
ATOM 827 C CA . ILE A 1 100 ? 9.877 -3.653 -17.335 1.00 74.62 100 ILE A CA 1
ATOM 828 C C . ILE A 1 100 ? 11.119 -3.108 -18.085 1.00 74.62 100 ILE A C 1
ATOM 830 O O . ILE A 1 100 ? 11.093 -2.006 -18.630 1.00 74.62 100 ILE A O 1
ATOM 834 N N . VAL A 1 101 ? 12.190 -3.904 -18.222 1.00 60.94 101 VAL A N 1
ATOM 835 C CA . VAL A 1 101 ? 13.514 -3.503 -18.749 1.00 60.94 101 VAL A CA 1
ATOM 836 C C . VAL A 1 101 ? 13.749 -4.202 -20.110 1.00 60.94 101 VAL A C 1
ATOM 838 O O . VAL A 1 101 ? 13.603 -5.413 -20.196 1.00 60.94 101 VAL A O 1
ATOM 841 N N . LYS A 1 102 ? 14.098 -3.600 -21.263 1.00 52.62 102 LYS A N 1
ATOM 842 C CA . LYS A 1 102 ? 14.630 -2.286 -21.684 1.00 52.62 102 LYS A CA 1
ATOM 843 C C . LYS A 1 102 ? 13.871 -1.827 -22.943 1.00 52.62 102 LYS A C 1
ATOM 845 O O . LYS A 1 102 ? 13.435 -2.685 -23.716 1.00 52.62 102 LYS A O 1
ATOM 850 N N . PRO A 1 103 ? 13.825 -0.522 -23.271 1.00 50.50 103 PRO A N 1
ATOM 851 C CA . PRO A 1 103 ? 13.608 -0.126 -24.657 1.00 50.50 103 PRO A CA 1
ATOM 852 C C . PRO A 1 103 ? 14.659 -0.853 -25.501 1.00 50.50 103 PRO A C 1
ATOM 854 O O . PRO A 1 103 ? 15.858 -0.656 -25.294 1.00 50.50 103 PRO A O 1
ATOM 857 N N . LYS A 1 104 ? 14.238 -1.716 -26.433 1.00 52.44 104 LYS A N 1
ATOM 858 C CA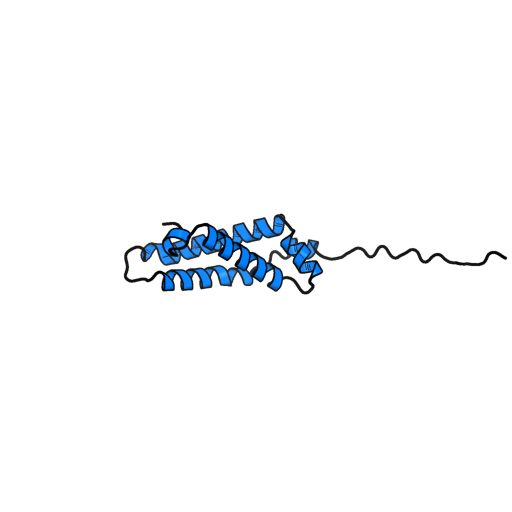 . LYS A 1 104 ? 15.132 -2.123 -27.515 1.00 52.44 104 LYS A CA 1
ATOM 859 C C . LYS A 1 104 ? 15.460 -0.828 -28.242 1.00 52.44 104 LYS A C 1
ATOM 861 O O . LYS A 1 104 ? 14.617 -0.317 -28.977 1.00 52.44 104 LYS A O 1
ATOM 866 N N . VAL A 1 105 ? 16.643 -0.270 -28.000 1.00 56.66 105 VAL A N 1
ATOM 867 C CA . VAL A 1 105 ? 17.221 0.703 -28.918 1.00 56.66 105 VAL A CA 1
ATOM 868 C C . VAL A 1 105 ? 17.348 -0.077 -30.219 1.00 56.66 105 VAL A C 1
ATOM 870 O O . VAL A 1 105 ? 18.268 -0.873 -30.386 1.00 56.66 105 VAL A O 1
ATOM 873 N N . LYS A 1 106 ? 16.351 0.035 -31.103 1.00 54.41 106 LYS A N 1
ATOM 874 C CA . LYS A 1 106 ? 16.546 -0.316 -32.502 1.00 54.41 106 LYS A CA 1
ATOM 875 C C . LYS A 1 106 ? 17.626 0.659 -32.931 1.00 54.41 106 LYS A C 1
ATOM 877 O O . LYS A 1 106 ? 17.339 1.850 -33.028 1.00 54.41 106 LYS A O 1
ATOM 882 N N . GLY A 1 107 ? 18.870 0.181 -33.010 1.00 53.28 107 GLY A N 1
ATOM 883 C CA . GLY A 1 107 ? 19.974 0.982 -33.512 1.00 53.28 107 GLY A CA 1
ATOM 884 C C . GLY A 1 107 ? 19.477 1.675 -34.768 1.00 53.28 107 GLY A C 1
ATOM 885 O O . GLY A 1 107 ? 18.901 1.020 -35.639 1.00 53.28 107 GLY A O 1
ATOM 886 N N . VAL A 1 108 ? 19.576 3.001 -34.799 1.00 58.53 108 VAL A N 1
ATOM 887 C CA . VAL A 1 108 ? 19.306 3.746 -36.023 1.00 58.53 108 VAL A CA 1
ATOM 888 C C . VAL A 1 108 ? 20.237 3.127 -37.065 1.00 58.53 108 VAL A C 1
ATOM 890 O O . VAL A 1 108 ? 21.442 3.083 -36.799 1.00 58.53 108 VAL A O 1
ATOM 893 N N . PRO A 1 109 ? 19.734 2.562 -38.178 1.00 57.25 109 PRO A N 1
ATOM 894 C CA . PRO A 1 109 ? 20.621 2.113 -39.234 1.00 57.25 109 PRO A CA 1
ATOM 895 C C . PRO A 1 109 ? 21.417 3.342 -39.663 1.00 57.25 109 PRO A C 1
ATOM 897 O O . PRO A 1 109 ? 20.852 4.330 -40.133 1.00 57.25 109 PRO A O 1
ATOM 900 N N . MET A 1 110 ? 22.718 3.316 -39.391 1.00 54.88 110 MET A N 1
ATOM 901 C CA . MET A 1 110 ? 23.638 4.348 -39.832 1.00 54.88 110 MET A CA 1
ATOM 902 C C . MET A 1 110 ? 23.615 4.258 -41.357 1.00 54.88 110 MET A C 1
ATOM 904 O O . MET A 1 110 ? 24.083 3.272 -41.926 1.00 54.88 110 MET A O 1
ATOM 908 N N . PHE A 1 111 ? 22.937 5.203 -42.013 1.00 55.94 111 PHE A N 1
ATOM 909 C CA . PHE A 1 111 ? 22.982 5.313 -43.462 1.00 55.94 111 PHE A CA 1
ATOM 910 C C . PHE A 1 111 ? 24.443 5.566 -43.817 1.00 55.94 111 PHE A C 1
ATOM 912 O O . PHE A 1 111 ? 24.964 6.656 -43.585 1.00 55.94 111 PHE A O 1
ATOM 919 N N . ASN A 1 112 ? 25.108 4.535 -44.335 1.00 52.12 112 ASN A N 1
ATOM 920 C CA . ASN A 1 112 ? 26.380 4.674 -45.016 1.00 52.12 112 ASN A CA 1
ATOM 921 C C . ASN A 1 112 ? 26.153 5.630 -46.190 1.00 52.12 112 ASN A C 1
ATOM 923 O O . ASN A 1 112 ? 25.746 5.211 -47.271 1.00 52.12 112 ASN A O 1
ATOM 927 N N . ALA A 1 113 ? 26.413 6.918 -45.976 1.00 55.62 113 ALA A N 1
ATOM 928 C CA . ALA A 1 113 ? 26.681 7.860 -47.047 1.00 55.62 113 ALA A CA 1
ATOM 929 C C . ALA A 1 113 ? 28.058 7.506 -47.629 1.00 55.62 113 ALA A C 1
ATOM 931 O O . ALA A 1 113 ? 29.057 8.175 -47.384 1.00 55.62 113 ALA A O 1
ATOM 932 N N . ILE A 1 114 ? 28.116 6.379 -48.339 1.00 50.88 114 ILE A N 1
ATOM 933 C CA . ILE A 1 114 ? 29.209 6.054 -49.243 1.00 50.88 114 ILE A CA 1
ATOM 934 C C . ILE A 1 114 ? 28.780 6.591 -50.605 1.00 50.88 114 ILE A C 1
ATOM 936 O O . ILE A 1 114 ? 27.869 6.055 -51.224 1.00 50.88 114 ILE A O 1
ATOM 940 N N . ASN A 1 115 ? 29.431 7.687 -50.991 1.00 49.19 115 ASN A N 1
ATOM 941 C CA . ASN A 1 115 ? 29.746 8.131 -52.347 1.00 49.19 115 ASN A CA 1
ATOM 942 C C . ASN A 1 115 ? 28.744 7.812 -53.466 1.00 49.19 115 ASN A C 1
ATOM 944 O O . ASN A 1 115 ? 28.694 6.694 -53.972 1.00 49.19 115 ASN A O 1
ATOM 948 N N . HIS A 1 116 ? 28.132 8.868 -54.000 1.00 48.09 116 HIS A N 1
ATOM 949 C CA . HIS A 1 116 ? 27.859 8.944 -55.430 1.00 48.09 116 HIS A CA 1
ATOM 950 C C . HIS A 1 116 ? 28.435 10.250 -55.994 1.00 48.09 116 HIS A C 1
ATOM 952 O O . HIS A 1 116 ? 27.897 11.318 -55.729 1.00 48.09 116 HIS A O 1
ATOM 958 N N . ASN A 1 117 ? 29.540 10.056 -56.727 1.00 41.88 117 ASN A N 1
ATOM 959 C CA . ASN A 1 117 ? 30.155 10.828 -57.818 1.00 41.88 117 ASN A CA 1
ATOM 960 C C . ASN A 1 117 ? 30.333 12.342 -57.683 1.00 41.88 117 ASN A C 1
ATOM 962 O O . ASN A 1 117 ? 29.346 13.082 -57.877 1.00 41.88 117 ASN A O 1
#

Secondary structure (DSSP, 8-state):
--HHHHHT--HHHHHHHHHHHHHHHHHHT-SSHHHHHHHHT-HHHHHHHHHHHHHHHHHHHHHHGGGTTSS--HHHHHHHHHHHHHGGGG---HHHHGGG-----------------

Radius of gyration: 22.04 Å; chains: 1; bounding box: 45×22×84 Å